Protein AF-A0A813THI4-F1 (afdb_monomer_lite)

Secondary structure (DSSP, 8-state):
------HHHHHHHHHHHHHHTT-S-S------GGGHHHHHHS--SS---HHHHHHHHHHIIIIIHHHTTT-

pLDDT: mean 70.99, std 14.56, range [42.25, 91.75]

Sequence (71 aa):
MKTSQSSDELRIHYNLQTHIESNESSEIKFWPIEQIDALLNDDSMFIITVACQGALNAFRRLFIKSINSTI

Structure (mmCIF, N/CA/C/O backbone):
data_AF-A0A813THI4-F1
#
_entry.id   AF-A0A813THI4-F1
#
loop_
_atom_site.group_PDB
_atom_site.id
_atom_site.type_symbol
_atom_site.label_atom_id
_atom_site.label_alt_id
_atom_site.label_comp_id
_atom_site.label_asym_id
_atom_site.label_entity_id
_atom_site.label_seq_id
_atom_site.pdbx_PDB_ins_code
_atom_site.Cartn_x
_atom_site.Cartn_y
_atom_site.Cartn_z
_atom_site.occupancy
_atom_site.B_iso_or_equiv
_atom_site.auth_seq_id
_atom_site.auth_comp_id
_atom_site.auth_asym_id
_atom_site.auth_atom_id
_atom_site.pdbx_PDB_model_num
ATOM 1 N N . MET A 1 1 ? 21.923 5.567 -45.807 1.00 42.25 1 MET A N 1
ATOM 2 C CA . MET A 1 1 ? 20.456 5.390 -45.830 1.00 42.25 1 MET A CA 1
ATOM 3 C C . MET A 1 1 ? 19.893 5.990 -44.552 1.00 42.25 1 MET A C 1
ATOM 5 O O . MET A 1 1 ? 20.238 5.503 -43.487 1.00 42.25 1 MET A O 1
ATOM 9 N N . LYS A 1 2 ? 19.131 7.087 -44.635 1.00 47.75 2 LYS A N 1
ATOM 10 C CA . LYS A 1 2 ? 18.395 7.660 -43.496 1.00 47.75 2 LYS A CA 1
ATOM 11 C C . LYS A 1 2 ? 16.912 7.432 -43.767 1.00 47.75 2 LYS A C 1
ATOM 13 O O . LYS A 1 2 ? 16.381 8.011 -44.707 1.00 47.75 2 LYS A O 1
ATOM 18 N N . THR A 1 3 ? 16.275 6.564 -42.995 1.00 52.16 3 THR A N 1
ATOM 19 C CA . THR A 1 3 ? 14.818 6.417 -42.971 1.00 52.16 3 THR A CA 1
ATOM 20 C C . THR A 1 3 ? 14.259 7.605 -42.198 1.00 52.16 3 THR A C 1
ATOM 22 O O . THR A 1 3 ? 14.307 7.616 -40.969 1.00 52.16 3 THR A O 1
ATOM 25 N N . SER A 1 4 ? 13.819 8.656 -42.896 1.00 56.78 4 SER A N 1
ATOM 26 C CA . SER A 1 4 ? 13.057 9.718 -42.239 1.00 56.78 4 SER A CA 1
ATOM 27 C C . SER A 1 4 ? 11.692 9.146 -41.887 1.00 56.78 4 SER A C 1
ATOM 29 O O . SER A 1 4 ? 10.906 8.851 -42.787 1.00 56.78 4 SER A O 1
ATOM 31 N N . GLN A 1 5 ? 11.437 8.965 -40.596 1.00 59.56 5 GLN A N 1
ATOM 32 C CA . GLN A 1 5 ? 10.096 8.656 -40.129 1.00 59.56 5 GLN A CA 1
ATOM 33 C C . GLN A 1 5 ? 9.190 9.861 -40.397 1.00 59.56 5 GLN A C 1
ATOM 35 O O . GLN A 1 5 ? 9.602 11.012 -40.223 1.00 59.56 5 GLN A O 1
ATOM 40 N N . SER A 1 6 ? 7.978 9.604 -40.869 1.00 69.75 6 SER A N 1
ATOM 41 C CA . SER A 1 6 ? 6.972 10.643 -41.069 1.00 69.75 6 SER A CA 1
ATOM 42 C C . SER A 1 6 ? 6.512 11.212 -39.720 1.00 69.75 6 SER A C 1
ATOM 44 O O . SER A 1 6 ? 6.609 10.563 -38.677 1.00 69.75 6 SER A O 1
ATOM 46 N N . SER A 1 7 ? 5.990 12.442 -39.717 1.00 68.75 7 SER A N 1
ATOM 47 C CA . SER A 1 7 ? 5.480 13.079 -38.492 1.00 68.75 7 SER A CA 1
ATOM 48 C C . SER A 1 7 ? 4.395 12.248 -37.796 1.00 68.75 7 SER A C 1
ATOM 50 O O . SER A 1 7 ? 4.264 12.316 -36.574 1.00 68.75 7 SER A O 1
ATOM 52 N N . ASP A 1 8 ? 3.624 11.466 -38.554 1.00 60.69 8 ASP A N 1
ATOM 53 C CA . ASP A 1 8 ? 2.607 10.571 -38.008 1.00 60.69 8 ASP A CA 1
ATOM 54 C C . ASP A 1 8 ? 3.233 9.349 -37.323 1.00 60.69 8 ASP A C 1
ATOM 56 O O . ASP A 1 8 ? 2.780 8.966 -36.246 1.00 60.69 8 ASP A O 1
ATOM 60 N N . GLU A 1 9 ? 4.320 8.794 -37.867 1.00 67.31 9 GLU A N 1
ATOM 61 C CA . GLU A 1 9 ? 5.078 7.704 -37.233 1.00 67.31 9 GLU A CA 1
ATOM 62 C C . GLU A 1 9 ? 5.726 8.160 -35.919 1.00 67.31 9 GLU A C 1
ATOM 64 O O . GLU A 1 9 ? 5.660 7.446 -34.919 1.00 67.31 9 GLU A O 1
ATOM 69 N N . LEU A 1 10 ? 6.276 9.379 -35.882 1.00 63.47 10 LEU A N 1
ATOM 70 C CA . LEU A 1 10 ? 6.820 9.973 -34.656 1.00 63.47 10 LEU A CA 1
ATOM 71 C C . LEU A 1 10 ? 5.731 10.215 -33.601 1.00 63.47 10 LEU A C 1
ATOM 73 O O . LEU A 1 10 ? 5.957 9.959 -32.421 1.00 63.47 10 LEU A O 1
ATOM 77 N N . ARG A 1 11 ? 4.532 10.654 -34.010 1.00 60.16 11 ARG A N 1
ATOM 78 C CA . ARG A 1 11 ? 3.387 10.852 -33.104 1.00 60.16 11 ARG A CA 1
ATOM 79 C C . ARG A 1 11 ? 2.857 9.528 -32.551 1.00 60.16 11 ARG A C 1
ATOM 81 O O . ARG A 1 11 ? 2.519 9.458 -31.373 1.00 60.16 11 ARG A O 1
ATOM 88 N N . ILE A 1 12 ? 2.797 8.482 -33.378 1.00 61.09 12 ILE A N 1
ATOM 89 C CA . ILE A 1 12 ? 2.396 7.133 -32.953 1.00 61.09 12 ILE A CA 1
ATOM 90 C C . ILE A 1 12 ? 3.411 6.571 -31.951 1.00 61.09 12 ILE A C 1
ATOM 92 O O . ILE A 1 12 ? 3.006 6.088 -30.897 1.00 61.09 12 ILE A O 1
ATOM 96 N N . HIS A 1 13 ? 4.715 6.700 -32.221 1.00 59.41 13 HIS A N 1
ATOM 97 C CA . HIS A 1 13 ? 5.763 6.294 -31.280 1.00 59.41 13 HIS A CA 1
ATOM 98 C C . HIS A 1 13 ? 5.706 7.073 -29.962 1.00 59.41 13 HIS A C 1
ATOM 100 O O . HIS A 1 13 ? 5.744 6.460 -28.898 1.00 59.41 13 HIS A O 1
ATOM 106 N N . TYR A 1 14 ? 5.551 8.398 -30.019 1.00 56.88 14 TYR A N 1
ATOM 107 C CA . TYR A 1 14 ? 5.439 9.234 -28.825 1.00 56.88 14 TYR A CA 1
ATOM 108 C C . TYR A 1 14 ? 4.212 8.871 -27.979 1.00 56.88 14 TYR A C 1
ATOM 110 O O . TYR A 1 14 ? 4.329 8.726 -26.766 1.00 56.88 14 TYR A O 1
ATOM 118 N N . ASN A 1 15 ? 3.050 8.646 -28.600 1.00 56.31 15 ASN A N 1
ATOM 119 C CA . ASN A 1 15 ? 1.834 8.230 -27.894 1.00 56.31 15 ASN A CA 1
ATOM 120 C C . ASN A 1 15 ? 1.946 6.812 -27.306 1.00 56.31 15 ASN A C 1
ATOM 122 O O . ASN A 1 15 ? 1.431 6.560 -26.219 1.00 56.31 15 ASN A O 1
ATOM 126 N N . LEU A 1 16 ? 2.631 5.887 -27.988 1.00 54.56 16 LEU A N 1
ATOM 127 C CA . LEU A 1 16 ? 2.884 4.543 -27.460 1.00 54.56 16 LEU A CA 1
ATOM 128 C C . LEU A 1 16 ? 3.865 4.566 -26.278 1.00 54.56 16 LEU A C 1
ATOM 130 O O . LEU A 1 16 ? 3.641 3.849 -25.310 1.00 54.56 16 LEU A O 1
ATOM 134 N N . GLN A 1 17 ? 4.902 5.410 -26.306 1.00 51.38 17 GLN A N 1
ATOM 135 C CA . GLN A 1 17 ? 5.829 5.555 -25.176 1.00 51.38 17 GLN A CA 1
ATOM 136 C C . GLN A 1 17 ? 5.189 6.287 -23.992 1.00 51.38 17 GLN A C 1
ATOM 138 O O . GLN A 1 17 ? 5.238 5.795 -22.873 1.00 51.38 17 GLN A O 1
ATOM 143 N N . THR A 1 18 ? 4.512 7.412 -24.223 1.00 51.81 18 THR A N 1
ATOM 144 C CA . THR A 1 18 ? 3.952 8.239 -23.137 1.00 51.81 18 THR A CA 1
ATOM 145 C C . THR A 1 18 ? 2.832 7.561 -22.349 1.00 51.81 18 THR A C 1
ATOM 147 O O . THR A 1 18 ? 2.695 7.818 -21.155 1.00 51.81 18 THR A O 1
ATOM 150 N N . HIS A 1 19 ? 2.049 6.671 -22.968 1.00 50.62 19 HIS A N 1
ATOM 151 C CA . HIS A 1 19 ? 0.990 5.944 -22.260 1.00 50.62 19 HIS A CA 1
ATOM 152 C C . HIS A 1 19 ? 1.456 4.635 -21.612 1.00 50.62 19 HIS A C 1
ATOM 154 O O . HIS A 1 19 ? 0.866 4.228 -20.613 1.00 50.62 19 HIS A O 1
ATOM 160 N N . ILE A 1 20 ? 2.517 4.002 -22.126 1.00 51.91 20 ILE A N 1
ATOM 161 C CA . ILE A 1 20 ? 3.118 2.812 -21.501 1.00 51.91 20 ILE A CA 1
ATOM 162 C C . ILE A 1 20 ? 4.043 3.213 -20.336 1.00 51.91 20 ILE A C 1
ATOM 164 O O . ILE A 1 20 ? 4.096 2.507 -19.336 1.00 51.91 20 ILE A O 1
ATOM 168 N N . GLU A 1 21 ? 4.709 4.369 -20.409 1.00 53.16 21 GLU A N 1
ATOM 169 C CA . GLU A 1 21 ? 5.630 4.859 -19.368 1.00 53.16 21 GLU A CA 1
ATOM 170 C C . GLU A 1 21 ? 4.940 5.625 -18.225 1.00 53.16 21 GLU A C 1
ATOM 172 O O . GLU A 1 21 ? 5.574 5.916 -17.214 1.00 53.16 21 GLU A O 1
ATOM 177 N N . SER A 1 22 ? 3.647 5.955 -18.336 1.00 61.12 22 SER A N 1
ATOM 178 C CA . SER A 1 22 ? 2.963 6.747 -17.299 1.00 61.12 22 SER A CA 1
ATOM 179 C C . SER A 1 22 ? 2.775 5.996 -15.976 1.00 61.12 22 SER A C 1
ATOM 181 O O . SER A 1 22 ? 2.540 6.642 -14.956 1.00 61.12 22 SER A O 1
ATOM 183 N N . ASN A 1 23 ? 2.857 4.664 -15.981 1.00 57.50 23 ASN A N 1
ATOM 184 C CA . ASN A 1 23 ? 2.723 3.843 -14.784 1.00 57.50 23 ASN A CA 1
ATOM 185 C C . ASN A 1 23 ? 3.946 2.933 -14.654 1.00 57.50 23 ASN A C 1
ATOM 187 O O . ASN A 1 23 ? 4.056 1.926 -15.345 1.00 57.50 23 ASN A O 1
ATOM 191 N N . GLU A 1 24 ? 4.838 3.255 -13.717 1.00 69.44 24 GLU A N 1
ATOM 192 C CA . GLU A 1 24 ? 5.945 2.371 -13.316 1.00 69.44 24 GLU A CA 1
ATOM 193 C C . GLU A 1 24 ? 5.427 1.012 -12.796 1.00 69.44 24 GLU A C 1
ATOM 195 O O . GLU A 1 24 ? 6.104 -0.010 -12.870 1.00 69.44 24 GLU A O 1
ATOM 200 N N . SER A 1 25 ? 4.191 0.987 -12.288 1.00 73.75 25 SER A N 1
ATOM 201 C CA . SER A 1 25 ? 3.538 -0.211 -11.761 1.00 73.75 25 SER A CA 1
ATOM 202 C C . SER A 1 25 ? 2.828 -1.010 -12.854 1.00 73.75 25 SER A C 1
ATOM 204 O O . SER A 1 25 ? 2.013 -0.474 -13.601 1.00 73.75 25 SER A O 1
ATOM 206 N N . SER A 1 26 ? 3.071 -2.322 -12.887 1.00 79.81 26 SER A N 1
ATOM 207 C CA . SER A 1 26 ? 2.437 -3.243 -13.843 1.00 79.81 26 SER A CA 1
ATOM 208 C C . SER A 1 26 ? 0.978 -3.581 -13.513 1.00 79.81 26 SER A C 1
ATOM 210 O O . SER A 1 26 ? 0.259 -4.085 -14.371 1.00 79.81 26 SER A O 1
ATOM 212 N N . GLU A 1 27 ? 0.536 -3.341 -12.276 1.00 81.50 27 GLU A N 1
ATOM 213 C CA . GLU A 1 27 ? -0.803 -3.697 -11.802 1.00 81.50 27 GLU A CA 1
ATOM 214 C C . GLU A 1 27 ? -1.252 -2.769 -10.661 1.00 81.50 27 GLU A C 1
ATOM 216 O O . GLU A 1 27 ? -0.433 -2.305 -9.868 1.00 81.50 27 GLU A O 1
ATOM 221 N N . ILE A 1 28 ? -2.566 -2.534 -10.557 1.00 84.19 28 ILE A N 1
ATOM 222 C CA . ILE A 1 28 ? -3.213 -1.852 -9.429 1.00 84.19 28 ILE A CA 1
ATOM 223 C C . ILE A 1 28 ? -4.305 -2.769 -8.877 1.00 84.19 28 ILE A C 1
ATOM 225 O O . ILE A 1 28 ? -5.129 -3.290 -9.628 1.00 84.19 28 ILE A O 1
ATOM 229 N N . LYS A 1 29 ? -4.325 -2.939 -7.554 1.00 83.06 29 LYS A N 1
ATOM 230 C CA . LYS A 1 29 ? -5.303 -3.753 -6.827 1.00 83.06 29 LYS A CA 1
ATOM 231 C C . LYS A 1 29 ? -5.899 -2.956 -5.669 1.00 83.06 29 LYS A C 1
ATOM 233 O O . LYS A 1 29 ? -5.237 -2.091 -5.099 1.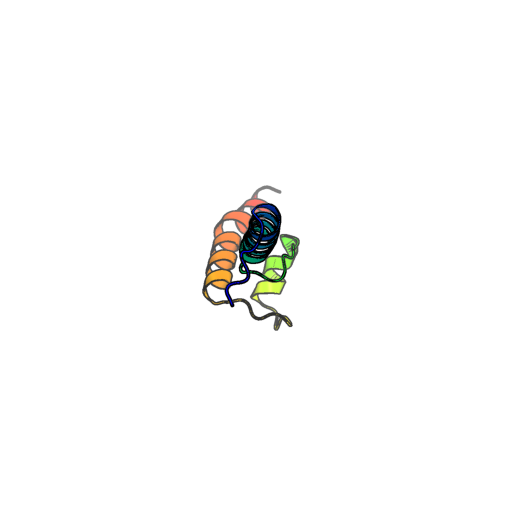00 83.06 29 LYS A O 1
ATOM 238 N N . PHE A 1 30 ? -7.142 -3.271 -5.319 1.00 86.12 30 PHE A N 1
ATOM 239 C CA . PHE A 1 30 ? -7.879 -2.633 -4.230 1.00 86.12 30 PHE A CA 1
ATOM 240 C C . PHE A 1 30 ? -8.196 -3.660 -3.145 1.00 86.12 30 PHE A C 1
ATOM 242 O O . PHE A 1 30 ? -8.602 -4.779 -3.458 1.00 86.12 30 PHE A O 1
ATOM 249 N N . TRP A 1 31 ? -8.049 -3.260 -1.882 1.00 84.44 31 TRP A N 1
ATOM 250 C CA . TRP A 1 31 ? -8.379 -4.089 -0.724 1.00 84.44 31 TRP A CA 1
ATOM 251 C C . TRP A 1 31 ? -9.411 -3.401 0.173 1.00 84.44 31 TRP A C 1
ATOM 253 O O . TRP A 1 31 ? -9.300 -2.191 0.393 1.00 84.44 31 TRP A O 1
ATOM 263 N N . PRO A 1 32 ? -10.388 -4.152 0.718 1.00 85.81 32 PRO A N 1
ATOM 264 C CA . PRO A 1 32 ? -11.279 -3.651 1.758 1.00 85.81 32 PRO A CA 1
ATOM 265 C C . PRO A 1 32 ? -10.506 -3.260 3.020 1.00 85.81 32 PRO A C 1
ATOM 267 O O . PRO A 1 32 ? -9.514 -3.901 3.382 1.00 85.81 32 PRO A O 1
ATOM 270 N N . ILE A 1 33 ? -10.980 -2.225 3.714 1.00 84.00 33 ILE A N 1
ATOM 271 C CA . ILE A 1 33 ? -10.300 -1.675 4.893 1.00 84.00 33 ILE A CA 1
ATOM 272 C C . ILE A 1 33 ? -10.232 -2.692 6.043 1.00 84.00 33 ILE A C 1
ATOM 274 O O . ILE A 1 33 ? -9.251 -2.735 6.783 1.00 84.00 33 ILE A O 1
ATOM 278 N N . GLU A 1 34 ? -11.231 -3.568 6.139 1.00 83.62 34 GLU A N 1
ATOM 279 C CA . GLU A 1 34 ? -11.358 -4.621 7.148 1.00 83.62 34 GLU A CA 1
ATOM 280 C C . GLU A 1 34 ? -10.276 -5.701 7.002 1.00 83.62 34 GLU A C 1
ATOM 282 O O . GLU A 1 34 ? -9.985 -6.424 7.951 1.00 83.62 34 GLU A O 1
ATOM 287 N N . GLN A 1 35 ? -9.652 -5.807 5.823 1.00 83.44 35 GLN A N 1
ATOM 288 C CA . GLN A 1 35 ? -8.623 -6.806 5.528 1.00 83.44 35 GLN A CA 1
ATOM 289 C C . GLN A 1 35 ? -7.196 -6.291 5.752 1.00 83.44 35 GLN A C 1
ATOM 291 O O . GLN A 1 35 ? -6.246 -7.060 5.617 1.00 83.44 35 GLN A O 1
ATOM 296 N N . ILE A 1 36 ? -7.014 -5.017 6.120 1.00 83.88 36 ILE A N 1
ATOM 297 C CA . ILE A 1 36 ? -5.679 -4.424 6.311 1.00 83.88 36 ILE A CA 1
ATOM 298 C C . ILE A 1 36 ? -4.902 -5.133 7.427 1.00 83.88 36 ILE A C 1
ATOM 300 O O . ILE A 1 36 ? -3.695 -5.329 7.300 1.00 83.88 36 ILE A O 1
ATOM 304 N N . ASP A 1 37 ? -5.573 -5.557 8.501 1.00 82.50 37 ASP A N 1
ATOM 305 C CA . ASP A 1 37 ? -4.914 -6.298 9.581 1.00 82.50 37 ASP A CA 1
ATOM 306 C C . ASP A 1 37 ? -4.449 -7.685 9.138 1.00 82.50 37 ASP A C 1
ATOM 308 O O . ASP A 1 37 ? -3.364 -8.109 9.529 1.00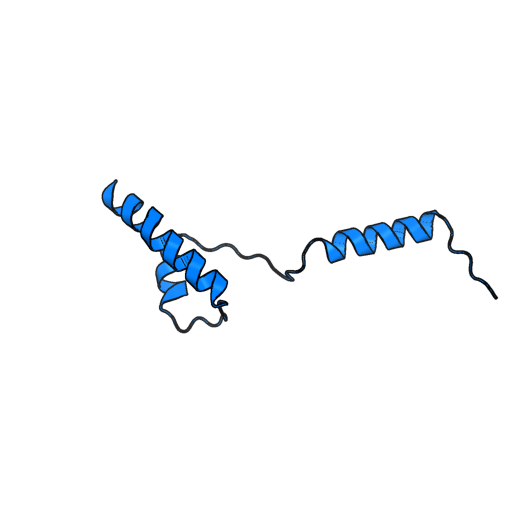 82.50 37 ASP A O 1
ATOM 312 N N . ALA A 1 38 ? -5.214 -8.372 8.289 1.00 81.31 38 ALA A N 1
ATOM 313 C CA . ALA A 1 38 ? -4.754 -9.618 7.685 1.00 81.31 38 ALA A CA 1
ATOM 314 C C . ALA A 1 38 ? -3.550 -9.349 6.770 1.00 81.31 38 ALA A C 1
ATOM 316 O O . ALA A 1 38 ? -2.528 -10.010 6.884 1.00 81.31 38 ALA A O 1
ATOM 317 N N . LEU A 1 39 ? -3.601 -8.294 5.955 1.00 81.94 39 LEU A N 1
ATOM 318 C CA . LEU A 1 39 ? -2.509 -7.919 5.053 1.00 81.94 39 LEU A CA 1
ATOM 319 C C . LEU A 1 39 ? -1.182 -7.622 5.784 1.00 81.94 39 LEU A C 1
ATOM 321 O O . LEU A 1 39 ? -0.109 -7.827 5.228 1.00 81.94 39 LEU A O 1
ATOM 325 N N . LEU A 1 40 ? -1.252 -7.105 7.016 1.00 80.69 40 LEU A N 1
ATOM 326 C CA . LEU A 1 40 ? -0.084 -6.748 7.827 1.00 80.69 40 LEU A CA 1
ATOM 327 C C . LEU A 1 40 ? 0.465 -7.894 8.684 1.00 80.69 40 LEU A C 1
ATOM 329 O O . LEU A 1 40 ? 1.645 -7.849 9.033 1.00 80.69 40 LEU A O 1
ATOM 333 N N . ASN A 1 41 ? -0.388 -8.839 9.087 1.00 76.88 41 ASN A N 1
ATOM 334 C CA . ASN A 1 41 ? -0.045 -9.887 10.053 1.00 76.88 41 ASN A CA 1
ATOM 335 C C . ASN A 1 41 ? 0.097 -11.278 9.423 1.00 76.88 41 ASN A C 1
ATOM 337 O O . ASN A 1 41 ? 0.655 -12.162 10.069 1.00 76.88 41 ASN A O 1
ATOM 341 N N . ASP A 1 42 ? -0.445 -11.487 8.224 1.00 71.00 42 ASP A N 1
ATOM 342 C CA . ASP A 1 42 ? -0.447 -12.784 7.558 1.00 71.00 42 ASP A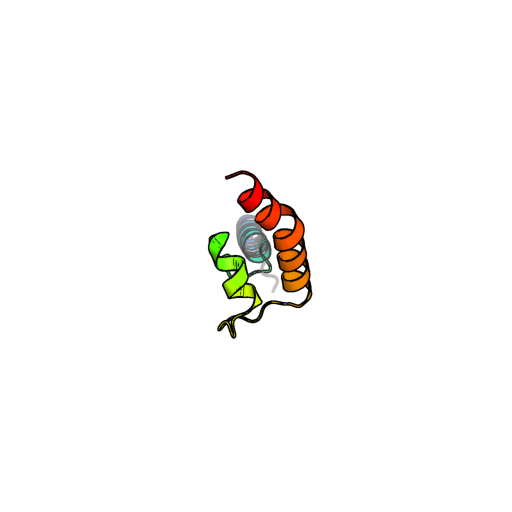 CA 1
ATOM 343 C C . ASP A 1 42 ? 0.799 -12.954 6.683 1.00 71.00 42 ASP A C 1
ATOM 345 O O . ASP A 1 42 ? 1.363 -11.979 6.173 1.00 71.00 42 ASP A O 1
ATOM 349 N N . ASP A 1 43 ? 1.191 -14.208 6.470 1.00 57.00 43 ASP A N 1
ATOM 350 C CA . ASP A 1 43 ? 2.254 -14.624 5.544 1.00 57.00 43 ASP A CA 1
ATOM 351 C C . ASP A 1 43 ? 1.706 -14.528 4.108 1.00 57.00 43 ASP A C 1
ATOM 353 O O . ASP A 1 43 ? 1.582 -15.502 3.361 1.00 57.00 43 ASP A O 1
ATOM 357 N N . SER A 1 44 ? 1.221 -13.331 3.766 1.00 58.25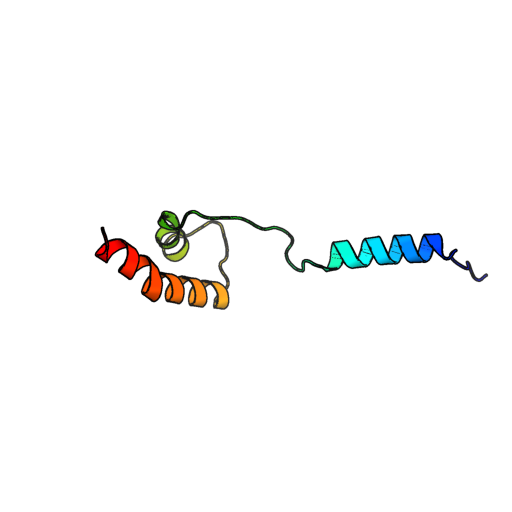 44 SER A N 1
ATOM 358 C CA . SER A 1 44 ? 0.509 -13.082 2.530 1.00 58.25 44 SER A CA 1
ATOM 359 C C . SER A 1 44 ? 1.408 -13.486 1.367 1.00 58.25 44 SER A C 1
ATOM 361 O O . SER A 1 44 ? 2.617 -13.261 1.386 1.00 58.25 44 SER A O 1
ATOM 363 N N . MET A 1 45 ? 0.819 -14.033 0.306 1.00 61.28 45 MET A N 1
ATOM 364 C CA . MET A 1 45 ? 1.541 -14.401 -0.920 1.00 61.28 45 MET A CA 1
ATOM 365 C C . MET A 1 45 ? 2.199 -13.191 -1.628 1.00 61.28 45 MET A C 1
ATOM 367 O O . MET A 1 45 ? 2.745 -13.325 -2.722 1.00 61.28 45 MET A O 1
ATOM 371 N N . PHE A 1 46 ? 2.111 -12.001 -1.027 1.00 70.56 46 PHE A N 1
ATOM 372 C CA . PHE A 1 46 ? 2.536 -10.720 -1.551 1.00 70.56 46 PHE A CA 1
ATOM 373 C C . PHE A 1 46 ? 3.654 -10.138 -0.691 1.00 70.56 46 PHE A C 1
ATOM 375 O O . PHE A 1 46 ? 3.581 -10.076 0.534 1.00 70.56 46 PHE A O 1
ATOM 382 N N . ILE A 1 47 ? 4.687 -9.640 -1.361 1.00 79.25 47 ILE A N 1
ATOM 383 C CA . ILE A 1 47 ? 5.767 -8.914 -0.705 1.00 79.25 47 ILE A CA 1
ATOM 384 C C . ILE A 1 47 ? 5.333 -7.454 -0.582 1.00 79.25 47 ILE A C 1
ATOM 386 O O . ILE A 1 47 ? 5.265 -6.729 -1.575 1.00 79.25 47 ILE A O 1
ATOM 390 N N . ILE A 1 48 ? 5.050 -7.014 0.643 1.00 85.00 48 ILE A N 1
ATOM 391 C CA . ILE A 1 48 ? 4.838 -5.598 0.948 1.00 85.00 48 ILE A CA 1
ATOM 392 C C . ILE A 1 48 ? 6.203 -4.968 1.216 1.00 85.00 48 ILE A C 1
ATOM 394 O O . ILE A 1 48 ? 6.965 -5.436 2.061 1.00 85.00 48 ILE A O 1
ATOM 398 N N . THR A 1 49 ? 6.530 -3.890 0.504 1.00 89.25 49 THR A N 1
ATOM 399 C CA . THR A 1 49 ? 7.781 -3.165 0.756 1.00 89.25 49 THR A CA 1
ATOM 400 C C . THR A 1 49 ? 7.756 -2.499 2.135 1.00 89.25 49 THR A C 1
ATOM 402 O O . THR A 1 49 ? 6.699 -2.127 2.649 1.00 89.25 49 THR A O 1
ATOM 405 N N . VAL A 1 50 ? 8.934 -2.268 2.721 1.00 88.25 50 VAL A N 1
ATOM 406 C CA . VAL A 1 50 ? 9.063 -1.633 4.047 1.00 88.25 50 VAL A CA 1
ATOM 407 C C . VAL A 1 50 ? 8.359 -0.268 4.101 1.00 88.25 50 VAL A C 1
ATOM 409 O O . VAL A 1 50 ? 7.696 0.052 5.089 1.00 88.25 50 VAL A O 1
ATOM 412 N N . ALA A 1 51 ? 8.444 0.522 3.025 1.00 90.88 51 ALA A N 1
ATOM 413 C CA . ALA A 1 51 ? 7.780 1.823 2.936 1.00 90.88 51 ALA A CA 1
ATOM 414 C C . ALA A 1 51 ? 6.246 1.690 2.962 1.00 90.88 51 ALA A C 1
ATOM 416 O O . ALA A 1 51 ? 5.577 2.377 3.738 1.00 90.88 51 ALA A O 1
ATOM 417 N N . CYS A 1 52 ? 5.688 0.765 2.174 1.00 90.38 52 CYS A N 1
ATOM 418 C CA . CYS A 1 52 ? 4.252 0.488 2.158 1.00 90.38 52 CYS A CA 1
ATOM 419 C C . CYS A 1 52 ? 3.761 -0.046 3.510 1.00 90.38 52 CYS A C 1
ATOM 421 O O . CYS A 1 52 ? 2.711 0.374 3.994 1.00 90.38 52 CYS A O 1
ATOM 423 N N . GLN A 1 53 ? 4.541 -0.906 4.168 1.00 89.62 53 GLN A N 1
ATOM 424 C CA . GLN A 1 53 ? 4.200 -1.422 5.491 1.00 89.62 53 GLN A CA 1
ATOM 425 C C . GLN A 1 53 ? 4.184 -0.311 6.552 1.00 89.62 53 GLN A C 1
ATOM 427 O O . GLN A 1 53 ? 3.306 -0.292 7.419 1.00 89.62 53 GLN A O 1
ATOM 432 N N . GLY A 1 54 ? 5.107 0.653 6.473 1.00 90.94 54 GLY A N 1
ATOM 433 C CA . GLY A 1 54 ? 5.092 1.853 7.312 1.00 90.94 54 GLY 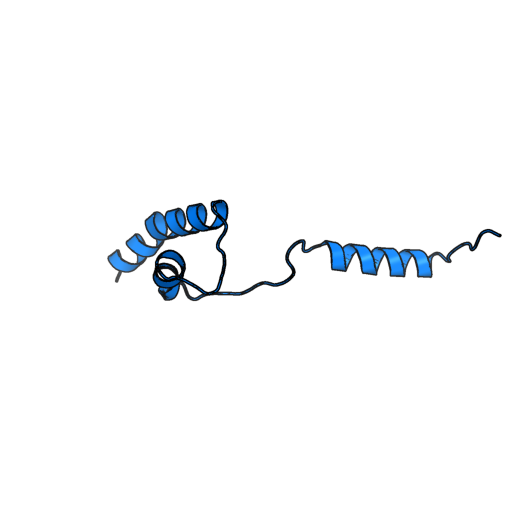A CA 1
ATOM 434 C C . GLY A 1 54 ? 3.829 2.696 7.110 1.00 90.94 54 GLY A C 1
ATOM 435 O O . GLY A 1 54 ? 3.169 3.061 8.086 1.00 90.94 54 GLY A O 1
ATOM 436 N N . ALA A 1 55 ? 3.450 2.945 5.854 1.00 91.75 55 ALA A N 1
ATOM 437 C CA . ALA A 1 55 ? 2.245 3.701 5.512 1.00 91.75 55 ALA A CA 1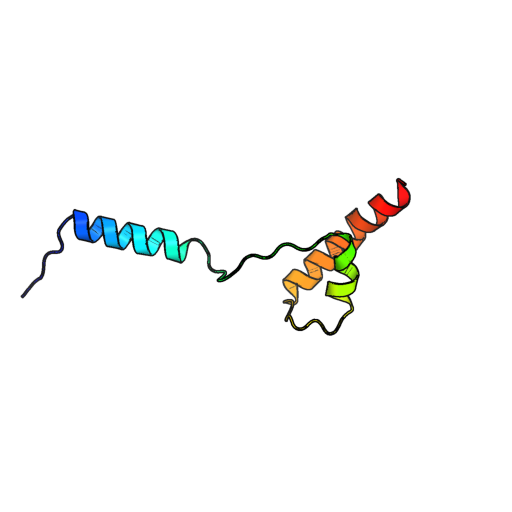
ATOM 438 C C . ALA A 1 55 ? 0.961 3.015 6.015 1.00 91.75 55 ALA A C 1
ATOM 440 O O . ALA A 1 55 ? 0.126 3.660 6.651 1.00 91.75 55 ALA A O 1
ATOM 441 N N . LEU A 1 56 ? 0.830 1.700 5.812 1.00 90.12 56 LEU A N 1
ATOM 442 C CA . LEU A 1 56 ? -0.318 0.919 6.285 1.00 90.12 56 LEU A CA 1
ATOM 443 C C . LEU A 1 56 ? -0.412 0.894 7.818 1.00 90.12 56 LEU A C 1
ATOM 445 O O . LEU A 1 56 ? -1.494 1.069 8.379 1.00 90.12 56 LEU A O 1
ATOM 449 N N . ASN A 1 57 ? 0.719 0.759 8.517 1.00 89.00 57 ASN A N 1
ATOM 450 C CA . ASN A 1 57 ? 0.754 0.838 9.978 1.00 89.00 57 ASN A CA 1
ATOM 451 C C . ASN A 1 57 ? 0.333 2.219 10.504 1.00 89.00 57 ASN A C 1
ATOM 453 O O . ASN A 1 57 ? -0.380 2.304 11.509 1.00 89.00 57 ASN A O 1
ATOM 457 N N . ALA A 1 58 ? 0.759 3.300 9.843 1.00 89.50 58 ALA A N 1
ATOM 458 C CA . ALA A 1 58 ? 0.339 4.656 10.186 1.00 89.50 58 ALA A CA 1
ATOM 459 C C . ALA A 1 58 ? -1.168 4.841 9.957 1.00 89.50 58 ALA A C 1
ATOM 461 O O . ALA A 1 58 ? -1.875 5.303 10.856 1.00 89.50 58 ALA A O 1
ATOM 462 N N . PHE A 1 59 ? -1.671 4.396 8.803 1.00 88.94 59 PHE A N 1
ATOM 463 C CA . PHE A 1 59 ? -3.091 4.432 8.472 1.00 88.94 59 PHE A CA 1
ATOM 464 C C . PHE A 1 59 ? -3.940 3.686 9.512 1.00 88.94 59 PHE A C 1
ATOM 466 O O . PHE A 1 59 ? -4.892 4.250 10.056 1.00 88.94 59 PHE A O 1
ATOM 473 N N . ARG A 1 60 ? -3.548 2.457 9.880 1.00 85.69 60 ARG A N 1
ATOM 474 C CA . ARG A 1 60 ? -4.242 1.663 10.905 1.00 85.69 60 ARG A CA 1
ATOM 475 C C . ARG A 1 60 ? -4.364 2.412 12.231 1.00 85.69 60 ARG A C 1
ATOM 477 O O . ARG A 1 60 ? -5.424 2.410 12.855 1.00 85.69 60 ARG A O 1
ATOM 484 N N . ARG A 1 61 ? -3.277 3.042 12.683 1.00 84.69 61 ARG A N 1
ATOM 485 C CA . ARG A 1 61 ? -3.243 3.750 13.972 1.00 84.69 61 ARG A CA 1
ATOM 486 C C . ARG A 1 61 ? -4.142 4.981 13.988 1.00 84.69 61 ARG A C 1
ATOM 488 O O . ARG A 1 61 ? -4.748 5.245 15.021 1.00 84.69 61 ARG A O 1
ATOM 495 N N . LEU A 1 62 ? -4.193 5.716 12.881 1.00 84.62 62 LEU A N 1
ATOM 496 C CA . LEU A 1 62 ? -4.897 6.992 12.798 1.00 84.62 62 LEU A CA 1
ATOM 497 C C . LEU A 1 62 ? -6.387 6.829 12.492 1.00 84.62 62 LEU A C 1
ATOM 499 O O . LEU A 1 62 ? -7.196 7.535 13.082 1.00 84.62 62 LEU A O 1
ATOM 503 N N . PHE A 1 63 ? -6.746 5.900 11.604 1.00 79.19 63 PHE A N 1
ATOM 504 C CA . PHE A 1 63 ? -8.088 5.860 11.019 1.00 79.19 63 PHE A CA 1
ATOM 505 C C . PHE A 1 63 ? -8.901 4.635 11.443 1.00 79.19 63 PHE A C 1
ATOM 507 O O . PHE A 1 63 ? -10.080 4.761 11.754 1.00 79.19 63 PHE A O 1
ATOM 514 N N . ILE A 1 64 ? -8.298 3.447 11.540 1.00 71.25 64 ILE A N 1
ATOM 515 C CA . ILE A 1 64 ? -9.061 2.234 11.899 1.00 71.25 64 ILE A CA 1
ATOM 516 C C . ILE A 1 64 ? -9.473 2.265 13.377 1.00 71.25 64 ILE A C 1
ATOM 518 O O . ILE A 1 64 ? -10.618 1.968 13.717 1.00 71.25 64 ILE A O 1
ATOM 522 N N . LYS A 1 65 ? -8.576 2.712 14.268 1.00 62.69 65 LYS A N 1
ATOM 523 C CA . LYS A 1 65 ? -8.930 2.919 15.682 1.00 62.69 65 LYS A CA 1
ATOM 524 C C . LYS A 1 65 ? -10.028 3.968 15.881 1.00 62.69 65 LYS A C 1
ATOM 526 O O . LYS A 1 65 ? -10.807 3.814 16.815 1.00 62.69 65 LYS A O 1
ATOM 531 N N . SER A 1 66 ? -10.096 5.005 15.041 1.00 58.09 66 SER A N 1
ATOM 532 C CA . SER A 1 66 ? -11.121 6.049 15.174 1.00 58.09 66 SER A CA 1
ATOM 533 C C . SER A 1 66 ? -12.484 5.598 14.645 1.00 58.09 66 SER A C 1
ATOM 535 O O . SER A 1 66 ? -13.507 5.959 15.218 1.00 58.09 66 SER A O 1
ATOM 537 N N . ILE A 1 67 ? -12.518 4.778 13.589 1.00 58.28 67 ILE A N 1
ATOM 538 C CA . ILE A 1 67 ? -13.764 4.216 13.042 1.00 58.28 67 ILE A CA 1
ATOM 539 C C . ILE A 1 67 ? -14.438 3.301 14.076 1.00 58.28 67 ILE A C 1
ATOM 541 O O . ILE A 1 67 ? -15.620 3.467 14.361 1.00 58.28 67 ILE A O 1
ATOM 545 N N . ASN A 1 68 ? -13.671 2.421 14.727 1.00 54.69 68 ASN A N 1
ATOM 546 C CA . ASN A 1 68 ? -14.198 1.494 15.738 1.00 54.69 68 ASN A CA 1
ATOM 547 C C . ASN A 1 68 ? -14.587 2.153 17.073 1.00 54.69 68 ASN A C 1
ATOM 549 O O . ASN A 1 68 ? -15.186 1.485 17.907 1.00 54.69 68 ASN A O 1
ATOM 553 N N . SER A 1 69 ? -14.238 3.424 17.312 1.00 55.28 69 SER A N 1
ATOM 554 C CA . SER A 1 69 ? -14.700 4.158 18.503 1.00 55.28 69 SER A CA 1
ATOM 555 C C . SER A 1 69 ? -15.925 5.037 18.240 1.00 55.28 69 SER A C 1
ATOM 557 O O . SER A 1 69 ? -16.355 5.743 19.149 1.00 55.28 69 SER A O 1
ATOM 559 N N . THR A 1 70 ? -16.414 5.080 16.998 1.00 47.28 70 THR A N 1
ATOM 560 C CA . THR A 1 70 ? -17.510 5.968 16.568 1.00 47.28 70 THR A CA 1
ATOM 561 C C . THR A 1 70 ? -18.808 5.197 16.278 1.00 47.28 70 THR A C 1
ATOM 563 O O . THR A 1 70 ? -19.856 5.816 16.113 1.00 47.28 70 THR A O 1
ATOM 566 N N . ILE A 1 71 ? -18.749 3.861 16.244 1.00 46.75 71 ILE A N 1
ATOM 567 C CA . ILE A 1 71 ? -19.904 2.945 16.195 1.00 46.75 71 ILE A CA 1
ATOM 568 C C . ILE A 1 71 ? -20.194 2.467 17.617 1.00 46.75 71 ILE A C 1
ATOM 570 O O . ILE A 1 71 ? -21.386 2.442 17.992 1.00 46.75 71 ILE A O 1
#

Radius of gyration: 21.75 Å; chains: 1; bounding box: 40×28×64 Å

Foldseek 3Di:
DDDPDDPVSVVVVVVVCCVVVPDPDPDDDDDDPVCLVVVLPPPDPDDDDPVNSVVSVVCCVPPVVVVVVVD

Organism: NCBI:txid1234261